Protein AF-A0A6C0LGU5-F1 (afdb_monomer_lite)

Radius of gyration: 15.5 Å; chains: 1; bounding box: 35×24×47 Å

pLDDT: mean 83.4, std 16.79, range [42.69, 96.88]

Foldseek 3Di:
DELVVVLVCQQPDEPPPPCQQDWDKDWYDLVNCVVQVQCSVVVVCVSAVAKDADDSFWIWGADNQKIWIWGWDDDPSIIMIIIHIGGHPPVVVVVVVVVVPD

Secondary structure (DSSP, 8-state):
--HHHHHHHHHH--TTSTTTT--EEEE--HHHHHHHGGGHHHHHHHH-SSEEEEETTEEEEEETTEEEEEEEEEETTEEEEEEEEEE-HHHHHHHHHHHTT-

Structure (mmCIF, N/CA/C/O backbone):
data_AF-A0A6C0LGU5-F1
#
_entry.id   AF-A0A6C0LGU5-F1
#
loop_
_atom_site.group_PDB
_atom_site.id
_atom_site.type_symbol
_atom_site.label_atom_id
_atom_site.label_alt_id
_atom_site.label_comp_id
_atom_site.label_asym_id
_atom_site.label_entity_id
_atom_site.label_seq_id
_atom_site.pdbx_PDB_ins_code
_atom_site.Cartn_x
_atom_site.Cartn_y
_atom_site.Cartn_z
_atom_site.occupancy
_atom_site.B_iso_or_equiv
_atom_site.auth_seq_id
_atom_site.auth_comp_id
_atom_site.auth_asym_id
_atom_site.auth_atom_id
_atom_site.pdbx_PDB_model_num
ATOM 1 N N . MET A 1 1 ? 11.464 3.592 0.758 1.00 91.06 1 MET A N 1
ATOM 2 C CA . MET A 1 1 ? 10.755 2.541 1.511 1.00 91.06 1 MET A CA 1
ATOM 3 C C . MET A 1 1 ? 10.370 1.438 0.553 1.00 91.06 1 MET A C 1
ATOM 5 O O . MET A 1 1 ? 9.749 1.726 -0.465 1.00 91.06 1 MET A O 1
ATOM 9 N N . SER A 1 2 ? 10.764 0.211 0.880 1.00 95.25 2 SER A N 1
ATOM 10 C CA . SER A 1 2 ? 10.279 -0.989 0.199 1.00 95.25 2 SER A CA 1
ATOM 11 C C . SER A 1 2 ? 8.809 -1.250 0.517 1.00 95.25 2 SER A C 1
ATOM 13 O O . SER A 1 2 ? 8.297 -0.767 1.536 1.00 95.25 2 SER A O 1
ATOM 15 N N . LEU A 1 3 ? 8.158 -2.075 -0.300 1.00 95.81 3 LEU A N 1
ATOM 16 C CA . LEU A 1 3 ? 6.830 -2.615 -0.014 1.00 95.81 3 LEU A CA 1
ATOM 17 C C . LEU A 1 3 ? 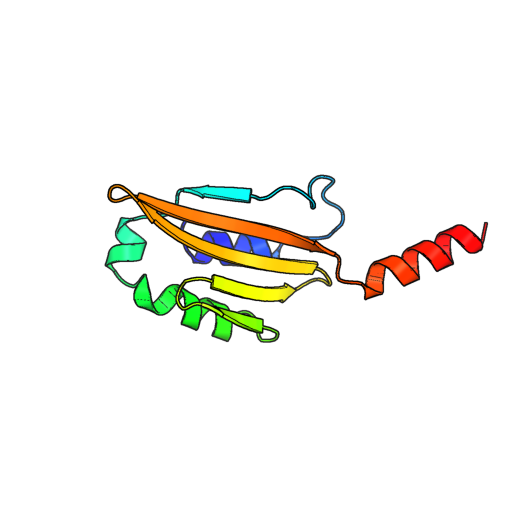6.772 -3.304 1.361 1.00 95.81 3 LEU A C 1
ATOM 19 O O . LEU A 1 3 ? 5.866 -3.029 2.147 1.00 95.81 3 LEU A O 1
ATOM 23 N N . ASP A 1 4 ? 7.772 -4.120 1.699 1.00 96.38 4 ASP A N 1
ATOM 24 C CA . ASP A 1 4 ? 7.849 -4.795 3.004 1.00 96.38 4 ASP A CA 1
ATOM 25 C C . ASP A 1 4 ? 7.881 -3.803 4.173 1.00 96.38 4 ASP A C 1
ATOM 27 O O . ASP A 1 4 ? 7.265 -4.022 5.219 1.00 96.38 4 ASP A O 1
ATOM 31 N N . SER A 1 5 ? 8.570 -2.672 3.995 1.00 95.12 5 SER A N 1
ATOM 32 C CA . SER A 1 5 ? 8.614 -1.619 5.013 1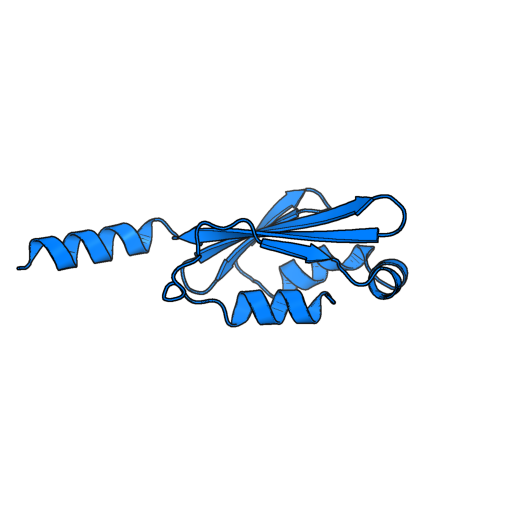.00 95.12 5 SER A CA 1
ATOM 33 C C . SER A 1 5 ? 7.241 -0.971 5.209 1.00 95.12 5 SER A C 1
ATOM 35 O O . SER A 1 5 ? 6.872 -0.669 6.343 1.00 95.12 5 SER A O 1
ATOM 37 N N . ILE A 1 6 ? 6.476 -0.786 4.127 1.00 94.50 6 ILE A N 1
ATOM 38 C CA . ILE A 1 6 ? 5.096 -0.283 4.179 1.00 94.50 6 ILE A CA 1
ATOM 39 C C . ILE A 1 6 ? 4.187 -1.289 4.896 1.00 94.50 6 ILE A C 1
ATOM 41 O O . ILE A 1 6 ? 3.474 -0.907 5.823 1.00 94.50 6 ILE A O 1
ATOM 45 N N . ILE A 1 7 ? 4.266 -2.576 4.546 1.00 95.12 7 ILE A N 1
ATOM 46 C CA . ILE A 1 7 ? 3.498 -3.650 5.199 1.00 95.12 7 ILE A CA 1
ATOM 47 C C . ILE A 1 7 ? 3.785 -3.697 6.704 1.00 95.12 7 ILE A C 1
ATOM 49 O O . ILE A 1 7 ? 2.862 -3.759 7.519 1.00 95.12 7 ILE A O 1
ATOM 53 N N . ASN A 1 8 ? 5.060 -3.635 7.089 1.00 93.75 8 ASN A N 1
ATOM 54 C CA . ASN A 1 8 ? 5.477 -3.641 8.488 1.00 93.75 8 ASN A CA 1
ATOM 55 C C . ASN A 1 8 ? 4.981 -2.394 9.240 1.00 93.75 8 ASN A C 1
ATOM 57 O O . ASN A 1 8 ? 4.492 -2.516 10.363 1.00 93.75 8 ASN A O 1
ATOM 61 N N . PHE A 1 9 ? 5.050 -1.212 8.613 1.00 91.06 9 PHE A N 1
ATOM 62 C CA . PHE A 1 9 ? 4.493 0.027 9.162 1.00 91.06 9 PHE A CA 1
ATOM 63 C C . PHE A 1 9 ? 2.993 -0.117 9.453 1.00 91.06 9 PHE A C 1
ATOM 65 O O . PHE A 1 9 ? 2.564 0.103 10.585 1.00 91.06 9 PHE A O 1
ATOM 72 N N . ILE A 1 10 ? 2.206 -0.577 8.477 1.00 90.06 10 ILE A N 1
ATOM 73 C CA . ILE A 1 10 ? 0.762 -0.818 8.630 1.00 90.06 10 ILE A CA 1
ATOM 74 C C . ILE A 1 10 ? 0.476 -1.813 9.760 1.00 90.06 10 ILE A C 1
ATOM 76 O O . ILE A 1 10 ? -0.395 -1.579 1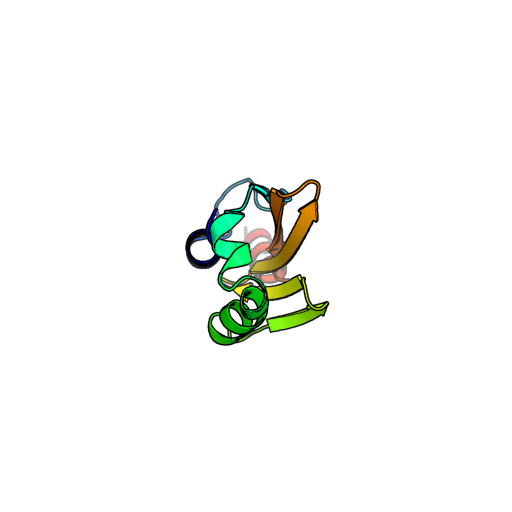0.598 1.00 90.06 10 ILE A O 1
ATOM 80 N N . SER A 1 11 ? 1.206 -2.930 9.781 1.00 91.19 11 SER A N 1
ATOM 81 C CA . SER A 1 11 ? 0.952 -4.044 10.702 1.00 91.19 11 SER A CA 1
ATOM 82 C C . SER A 1 11 ? 1.194 -3.657 12.160 1.00 91.19 11 SER A C 1
ATOM 84 O O . SER A 1 11 ? 0.492 -4.131 13.052 1.00 91.19 11 SER A O 1
ATOM 86 N N . LYS A 1 12 ? 2.175 -2.779 12.397 1.00 89.12 12 LYS A N 1
ATOM 87 C CA . LYS A 1 12 ? 2.564 -2.300 13.730 1.00 89.12 12 LYS A CA 1
ATOM 88 C C . LYS A 1 12 ? 1.854 -1.022 14.165 1.00 89.12 12 LYS A C 1
ATOM 90 O O . LYS A 1 12 ? 2.032 -0.603 15.305 1.00 89.12 12 LYS A O 1
ATOM 95 N N . THR A 1 13 ? 1.096 -0.379 13.280 1.00 87.25 13 THR A N 1
ATOM 96 C CA . THR A 1 13 ? 0.415 0.869 13.625 1.00 87.25 13 THR A CA 1
ATOM 97 C C . THR A 1 13 ? -0.797 0.590 14.515 1.00 87.25 13 THR A C 1
ATOM 99 O O . THR A 1 13 ? -1.662 -0.226 14.186 1.00 87.25 13 THR A O 1
ATOM 102 N N . GLU A 1 14 ? -0.871 1.307 15.635 1.00 82.00 14 GLU A N 1
ATOM 103 C CA . GLU A 1 14 ? -1.956 1.261 16.616 1.00 82.00 14 GLU A CA 1
ATOM 104 C C . GLU A 1 14 ? -2.488 2.668 16.901 1.00 82.00 14 GLU A C 1
ATOM 106 O O . GLU A 1 14 ? -1.779 3.652 16.717 1.00 82.00 14 GLU A O 1
ATOM 111 N N . TYR A 1 15 ? -3.730 2.772 17.393 1.00 66.25 15 TYR A N 1
ATOM 112 C CA . TYR A 1 15 ? -4.389 4.073 17.566 1.00 66.25 15 TYR A CA 1
ATOM 113 C C . TYR A 1 15 ? -3.724 5.004 18.616 1.00 66.25 15 TYR A C 1
ATOM 115 O O . TYR A 1 15 ? -4.010 6.192 18.723 1.00 66.25 15 TYR A O 1
ATOM 123 N N . THR A 1 16 ? -2.857 4.469 19.466 1.00 66.62 16 THR A N 1
ATOM 124 C CA . THR A 1 16 ? -2.266 5.208 20.591 1.00 66.62 16 THR A CA 1
ATOM 125 C C . THR A 1 16 ? -1.150 6.167 20.179 1.00 66.62 16 THR A C 1
ATOM 127 O O . THR A 1 16 ? -0.725 6.977 21.003 1.00 66.62 16 THR A O 1
ATOM 130 N N . THR A 1 17 ? -0.689 6.129 18.926 1.00 58.34 17 THR A N 1
ATOM 131 C CA . THR A 1 17 ? 0.250 7.123 18.404 1.00 58.34 17 THR A CA 1
ATOM 132 C C . THR A 1 17 ? -0.504 8.426 18.130 1.00 58.34 17 THR A C 1
ATOM 134 O O . THR A 1 17 ? -1.468 8.463 17.374 1.00 58.34 17 THR A O 1
ATOM 137 N N . ALA A 1 18 ? -0.095 9.520 18.774 1.00 50.97 18 ALA A N 1
ATOM 138 C CA . ALA A 1 18 ? -0.782 10.818 18.785 1.00 50.97 18 ALA A CA 1
ATOM 139 C C . ALA A 1 18 ? -0.893 11.541 17.413 1.00 50.97 18 ALA A C 1
ATOM 141 O O . ALA A 1 18 ? -1.206 12.726 17.366 1.00 50.97 18 ALA A O 1
ATOM 142 N N . GLU A 1 19 ? -0.655 10.853 16.294 1.00 50.94 19 GLU A N 1
ATOM 143 C CA . GLU A 1 19 ? -0.398 11.431 14.965 1.00 50.94 19 GLU A CA 1
ATOM 144 C C . GLU A 1 19 ? -1.267 10.812 13.851 1.00 50.94 19 GLU A C 1
ATOM 146 O O . GLU A 1 19 ? -0.948 10.881 12.667 1.00 50.94 19 GLU A O 1
ATOM 151 N N . LEU A 1 20 ? -2.392 10.188 14.199 1.00 57.09 20 LEU A N 1
ATOM 152 C CA . LEU A 1 20 ? -3.159 9.361 13.254 1.00 57.09 20 LEU A CA 1
ATOM 153 C C . LEU A 1 20 ? -4.075 10.117 12.296 1.00 57.09 20 LEU A C 1
ATOM 155 O O . LEU A 1 20 ? -4.756 9.479 11.505 1.00 57.09 20 LEU A O 1
ATOM 159 N N . SER A 1 21 ? -4.077 11.448 12.321 1.00 56.00 21 SER A N 1
ATOM 160 C CA . SER A 1 21 ? -4.697 12.267 11.272 1.00 56.00 21 SER A CA 1
ATOM 161 C C . SER A 1 21 ? -3.666 12.857 10.306 1.00 56.00 21 SER A C 1
ATOM 163 O O . SER A 1 21 ? -3.938 13.873 9.665 1.00 56.00 21 SER A O 1
ATOM 165 N N . VAL A 1 22 ? -2.459 12.289 10.241 1.00 62.56 22 VAL A N 1
ATOM 166 C CA . VAL A 1 22 ? -1.395 12.765 9.356 1.00 62.56 22 VAL A CA 1
ATOM 167 C C . VAL A 1 22 ? -1.327 11.864 8.129 1.00 62.56 22 VAL A C 1
ATOM 169 O O . VAL A 1 22 ? -1.134 10.652 8.218 1.00 62.56 22 VAL A O 1
ATOM 172 N N . CYS A 1 23 ? -1.488 12.478 6.960 1.00 73.88 23 CYS A N 1
ATOM 173 C CA . CYS A 1 23 ? -1.126 11.855 5.699 1.00 73.88 23 CYS A CA 1
ATOM 174 C C . CYS A 1 23 ? 0.388 11.628 5.697 1.00 73.88 23 CYS A C 1
ATOM 176 O O . CYS A 1 23 ? 1.162 12.586 5.654 1.00 73.88 23 CYS A O 1
ATOM 178 N N . ASN A 1 24 ? 0.812 10.369 5.762 1.00 82.56 24 ASN A N 1
ATOM 179 C CA . ASN A 1 24 ? 2.223 10.021 5.756 1.00 82.56 24 ASN A CA 1
ATOM 180 C C . ASN A 1 24 ? 2.704 9.870 4.312 1.00 82.56 24 ASN A C 1
ATOM 182 O O . ASN A 1 24 ? 2.112 9.131 3.523 1.00 82.56 24 ASN A O 1
ATOM 186 N N . TYR A 1 25 ? 3.787 10.567 3.977 1.00 89.25 25 TYR A N 1
ATOM 187 C CA . TYR A 1 25 ? 4.411 10.511 2.660 1.00 89.25 25 TYR A CA 1
ATOM 188 C C . TYR A 1 25 ? 5.800 9.900 2.777 1.00 89.25 25 TYR A C 1
ATOM 190 O O . TYR A 1 25 ? 6.660 10.422 3.486 1.00 89.25 25 TYR A O 1
ATOM 198 N N . PHE A 1 26 ? 6.031 8.810 2.049 1.00 92.00 26 PHE A N 1
ATOM 199 C CA . PHE A 1 26 ? 7.305 8.105 2.057 1.00 92.00 26 PHE A CA 1
ATOM 200 C C . PHE A 1 26 ? 7.863 7.996 0.645 1.00 92.00 26 PHE A C 1
ATOM 202 O O . PHE A 1 26 ? 7.203 7.482 -0.256 1.00 92.00 26 PHE A O 1
ATOM 209 N N . ARG A 1 27 ? 9.118 8.404 0.445 1.00 95.12 27 ARG A N 1
ATOM 210 C CA . ARG A 1 27 ? 9.838 8.074 -0.791 1.00 95.12 27 ARG A CA 1
ATOM 211 C C . ARG A 1 27 ? 10.065 6.563 -0.838 1.00 95.12 27 ARG A C 1
ATOM 213 O O . ARG A 1 27 ? 10.554 5.985 0.136 1.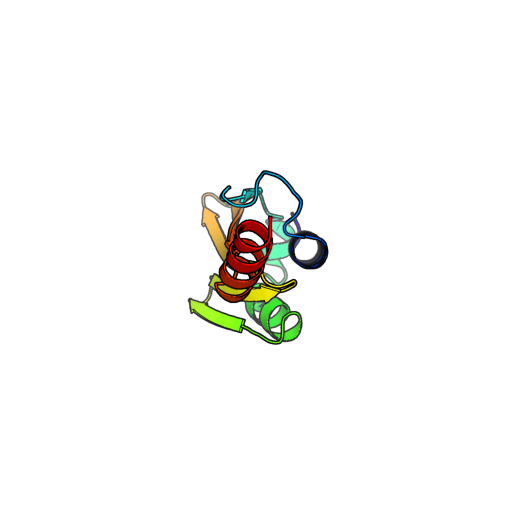00 95.12 27 ARG A O 1
ATOM 220 N N . GLY A 1 28 ? 9.667 5.918 -1.925 1.00 95.00 28 GLY A N 1
ATOM 221 C CA . GLY A 1 28 ? 9.795 4.482 -2.159 1.00 95.00 28 GLY A CA 1
ATOM 222 C C . GLY A 1 28 ? 11.190 4.078 -2.654 1.00 95.00 28 GLY A C 1
ATOM 223 O O . GLY A 1 28 ? 12.097 4.903 -2.706 1.00 95.00 28 GLY A O 1
ATOM 224 N N . ASP A 1 29 ? 11.378 2.794 -2.953 1.00 95.69 29 ASP A N 1
ATOM 225 C CA . ASP A 1 29 ? 12.564 2.289 -3.654 1.00 95.69 29 ASP A CA 1
ATOM 226 C C . ASP A 1 29 ? 12.233 2.113 -5.144 1.00 95.69 29 ASP A C 1
ATOM 228 O O . ASP A 1 29 ? 11.457 1.234 -5.520 1.00 95.69 29 ASP A O 1
ATOM 232 N N . ILE A 1 30 ? 12.801 2.969 -5.999 1.00 95.62 30 ILE A N 1
ATOM 233 C CA . ILE A 1 30 ? 12.526 2.927 -7.440 1.00 95.62 30 ILE A CA 1
ATOM 234 C C . ILE A 1 30 ? 13.073 1.658 -8.109 1.00 95.62 30 ILE A C 1
ATOM 236 O O . ILE A 1 30 ? 12.466 1.143 -9.048 1.00 95.62 30 ILE A O 1
ATOM 240 N N . TYR A 1 31 ? 14.187 1.105 -7.623 1.00 96.75 31 TYR A N 1
ATOM 241 C CA . TYR A 1 31 ? 14.755 -0.113 -8.198 1.00 96.75 31 TYR A CA 1
ATOM 242 C C . TYR A 1 31 ? 13.911 -1.338 -7.849 1.00 96.75 31 TYR A C 1
ATOM 244 O O . TYR A 1 31 ? 13.761 -2.234 -8.680 1.00 96.75 31 TYR A O 1
ATOM 252 N N . GLU A 1 32 ? 13.328 -1.370 -6.650 1.00 96.88 32 GLU A N 1
ATOM 253 C CA . GLU A 1 32 ? 12.325 -2.372 -6.285 1.00 96.88 32 GLU A CA 1
ATOM 254 C C . GLU A 1 32 ? 11.100 -2.285 -7.208 1.00 96.88 32 GLU A C 1
ATOM 256 O O . GLU A 1 32 ? 10.683 -3.297 -7.780 1.00 96.88 32 GLU A O 1
ATOM 261 N N . TYR A 1 33 ? 10.593 -1.067 -7.430 1.00 95.69 33 TYR A N 1
ATOM 262 C CA . TYR A 1 33 ? 9.454 -0.835 -8.313 1.00 95.69 33 TYR A CA 1
ATOM 263 C C . TYR A 1 33 ? 9.720 -1.336 -9.739 1.00 95.69 33 TYR A C 1
ATOM 265 O O . TYR A 1 33 ? 8.885 -2.029 -10.317 1.00 95.69 33 TYR A O 1
ATOM 273 N N . TYR A 1 34 ? 10.897 -1.069 -10.309 1.00 95.50 34 TYR A N 1
ATOM 274 C CA . TYR A 1 34 ? 11.219 -1.573 -11.647 1.00 95.50 34 TYR A CA 1
ATOM 275 C C . TYR A 1 34 ? 11.292 -3.100 -11.735 1.00 95.50 34 TYR A C 1
ATOM 277 O O . TYR A 1 34 ? 11.110 -3.651 -12.819 1.00 95.50 34 TYR A O 1
ATOM 285 N N . ARG A 1 35 ? 11.554 -3.799 -10.625 1.00 96.12 35 ARG A N 1
ATOM 286 C CA . ARG A 1 35 ? 11.639 -5.264 -10.614 1.00 96.12 35 ARG A CA 1
ATOM 287 C C . ARG A 1 35 ? 10.275 -5.939 -10.503 1.00 96.12 35 ARG A C 1
ATOM 289 O O . ARG A 1 35 ? 10.080 -6.952 -11.163 1.00 96.12 35 ARG A O 1
ATOM 296 N N . PHE A 1 36 ? 9.374 -5.426 -9.664 1.00 95.31 36 PHE A N 1
ATOM 297 C CA . PHE A 1 36 ? 8.072 -6.069 -9.408 1.00 95.31 36 PHE A CA 1
ATOM 298 C C . PHE A 1 36 ? 6.966 -5.103 -8.945 1.00 95.31 36 PHE A C 1
ATOM 300 O O . PHE A 1 36 ? 5.970 -5.510 -8.352 1.00 95.31 36 PHE A O 1
ATOM 307 N N . GLY A 1 37 ? 7.098 -3.809 -9.233 1.00 93.19 37 GLY A N 1
ATOM 308 C CA . GLY A 1 37 ? 6.150 -2.770 -8.827 1.00 93.19 37 GLY A CA 1
ATOM 309 C C . GLY A 1 37 ? 4.719 -2.979 -9.323 1.00 93.19 37 GLY A C 1
ATOM 310 O O . GLY A 1 37 ? 3.769 -2.581 -8.651 1.00 93.19 37 GLY A O 1
ATOM 311 N N . SER A 1 38 ? 4.543 -3.665 -10.457 1.00 93.00 38 SER A N 1
ATOM 312 C CA . SER A 1 38 ? 3.229 -4.068 -10.977 1.00 93.00 38 SER A CA 1
ATOM 313 C C . SER A 1 38 ? 2.483 -5.046 -10.060 1.00 93.00 38 SER A C 1
ATOM 315 O O . SER A 1 38 ? 1.263 -5.165 -10.152 1.00 93.00 38 SER A O 1
ATOM 317 N N . GLU A 1 39 ? 3.186 -5.732 -9.157 1.00 95.62 39 GLU A N 1
ATOM 318 C CA . GLU A 1 39 ? 2.612 -6.717 -8.238 1.00 95.62 39 GLU A CA 1
ATOM 319 C C . GLU A 1 39 ? 2.278 -6.134 -6.860 1.00 95.62 39 GLU A C 1
ATOM 321 O O . GLU A 1 39 ? 1.600 -6.791 -6.069 1.00 95.62 39 GLU A O 1
ATOM 326 N N . TYR A 1 40 ? 2.691 -4.895 -6.567 1.00 95.69 40 TYR A N 1
ATOM 327 C CA . TYR A 1 40 ? 2.538 -4.278 -5.247 1.00 95.69 40 TYR A CA 1
ATOM 328 C C . TYR A 1 40 ? 1.111 -4.363 -4.702 1.00 95.69 40 TYR A C 1
ATOM 330 O O . TYR A 1 40 ? 0.908 -4.796 -3.566 1.00 95.69 40 TYR A O 1
ATOM 338 N N . MET A 1 41 ? 0.107 -4.001 -5.507 1.00 94.38 41 MET A N 1
ATOM 339 C CA . MET A 1 41 ? -1.285 -4.069 -5.057 1.00 94.38 41 MET A CA 1
ATOM 340 C C . MET A 1 41 ? -1.737 -5.504 -4.803 1.00 94.38 41 MET A C 1
ATOM 342 O O . MET A 1 41 ? -2.435 -5.742 -3.825 1.00 94.38 41 MET A O 1
ATOM 346 N N . ASN A 1 42 ? -1.327 -6.475 -5.621 1.00 94.56 42 ASN A N 1
ATOM 347 C CA . ASN A 1 42 ? -1.695 -7.876 -5.400 1.00 94.56 42 ASN A CA 1
ATOM 348 C C . ASN A 1 42 ? -1.074 -8.424 -4.110 1.00 94.56 42 ASN A C 1
ATOM 350 O O . ASN A 1 42 ? -1.750 -9.115 -3.349 1.00 94.56 42 ASN A O 1
ATOM 354 N N . ILE A 1 43 ? 0.172 -8.056 -3.815 1.00 95.38 43 ILE A N 1
ATOM 355 C CA . ILE A 1 43 ? 0.837 -8.432 -2.564 1.00 95.38 43 ILE A CA 1
ATOM 356 C C . ILE A 1 43 ? 0.111 -7.815 -1.358 1.00 95.38 43 ILE A C 1
ATOM 358 O O . ILE A 1 43 ? -0.162 -8.526 -0.389 1.00 95.38 43 ILE A O 1
ATOM 362 N N . LEU A 1 44 ? -0.276 -6.534 -1.419 1.00 94.88 44 LEU A N 1
ATOM 363 C CA . LEU A 1 44 ? -1.051 -5.894 -0.345 1.00 94.88 44 LEU A CA 1
ATOM 364 C C . LEU A 1 44 ? -2.416 -6.564 -0.136 1.00 94.88 44 LEU A C 1
ATOM 366 O O . LEU A 1 44 ? -2.786 -6.828 1.005 1.00 94.88 44 LEU A O 1
ATOM 370 N N . LYS A 1 45 ? -3.136 -6.892 -1.216 1.00 92.94 45 LYS A N 1
ATOM 371 C CA . LYS A 1 45 ? -4.427 -7.605 -1.164 1.00 92.94 45 LYS A CA 1
ATOM 372 C C . LYS A 1 45 ? -4.308 -8.971 -0.493 1.00 92.94 45 LYS A C 1
ATOM 374 O O . LYS A 1 45 ? -5.154 -9.334 0.315 1.00 92.94 45 LYS A O 1
ATOM 379 N N . ASN A 1 46 ? -3.248 -9.711 -0.816 1.00 93.38 46 ASN A N 1
ATOM 380 C CA . ASN A 1 46 ? -2.990 -11.030 -0.240 1.00 93.38 46 ASN A CA 1
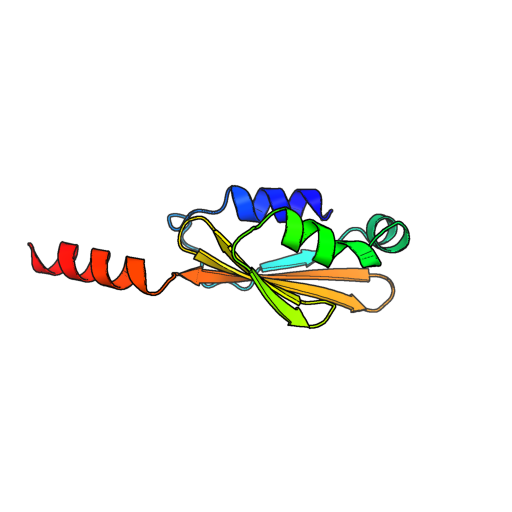ATOM 381 C C . ASN A 1 46 ? -2.527 -10.952 1.223 1.00 93.38 46 ASN A C 1
ATOM 383 O O . ASN A 1 46 ? -2.711 -11.903 1.976 1.00 93.38 46 ASN A O 1
ATOM 387 N N . THR A 1 47 ? -1.920 -9.832 1.618 1.00 94.38 47 THR A N 1
ATOM 388 C CA . THR A 1 47 ? -1.436 -9.604 2.986 1.00 94.38 47 THR A CA 1
ATOM 389 C C . THR A 1 47 ? -2.560 -9.137 3.914 1.00 94.38 47 THR A C 1
ATOM 391 O O . THR A 1 47 ? -2.644 -9.583 5.058 1.00 94.38 47 THR A O 1
ATOM 394 N N . PHE A 1 48 ? -3.446 -8.258 3.437 1.00 91.75 48 PHE A N 1
ATOM 395 C CA . PHE A 1 48 ? -4.516 -7.657 4.234 1.00 91.75 48 PHE A CA 1
ATOM 396 C C . PHE A 1 48 ? -5.887 -8.109 3.733 1.00 91.75 48 PHE A C 1
ATOM 398 O O . PHE A 1 48 ? -6.459 -7.483 2.853 1.00 91.75 48 PHE A O 1
ATOM 405 N N . ASN A 1 49 ? -6.449 -9.160 4.336 1.00 80.69 49 ASN A N 1
ATOM 406 C CA . ASN A 1 49 ? -7.682 -9.824 3.877 1.00 80.69 49 ASN A CA 1
ATOM 407 C C . ASN A 1 49 ? -8.955 -8.949 3.853 1.00 80.69 49 ASN A C 1
ATOM 409 O O . ASN A 1 49 ? -9.935 -9.327 3.216 1.00 80.69 49 ASN A O 1
ATOM 413 N N . ASN A 1 50 ? -8.981 -7.813 4.557 1.00 87.56 50 ASN A N 1
ATOM 414 C CA . ASN A 1 50 ? -10.137 -6.914 4.614 1.00 87.56 50 ASN A CA 1
ATOM 415 C C . ASN A 1 50 ? -9.835 -5.622 3.852 1.00 87.56 50 ASN A C 1
ATOM 417 O O . ASN A 1 50 ? -9.441 -4.621 4.458 1.00 87.56 50 ASN A O 1
ATOM 421 N N . TYR A 1 51 ? -9.972 -5.677 2.527 1.00 91.56 51 TYR A N 1
ATOM 422 C CA . TYR A 1 51 ? -9.604 -4.588 1.631 1.00 91.56 51 TYR A CA 1
ATOM 423 C C . TYR A 1 51 ? -10.688 -4.241 0.606 1.00 91.56 51 TYR A C 1
ATOM 425 O O . TYR A 1 51 ? -11.505 -5.073 0.216 1.00 91.56 51 TYR A O 1
ATOM 433 N N . THR A 1 52 ? -10.602 -3.015 0.097 1.00 91.31 52 THR A N 1
ATOM 434 C CA . THR A 1 52 ? -11.330 -2.513 -1.069 1.00 91.31 52 THR A CA 1
ATOM 435 C C . THR A 1 52 ? -10.326 -1.873 -2.021 1.00 91.31 52 THR A C 1
ATOM 437 O O . THR A 1 52 ? -9.572 -0.980 -1.636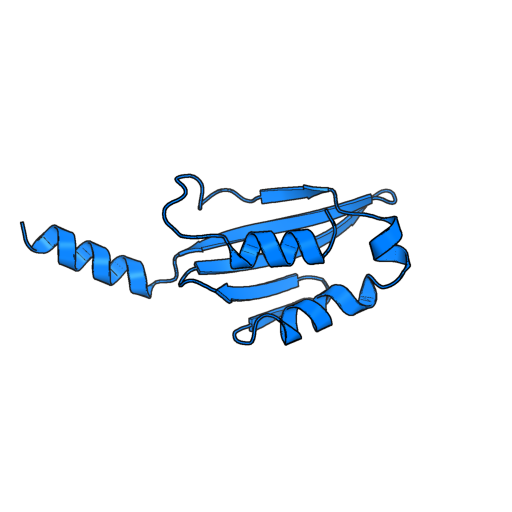 1.00 91.31 52 THR A O 1
ATOM 440 N N . THR A 1 53 ? -10.297 -2.324 -3.277 1.00 89.62 53 THR A N 1
ATOM 441 C CA . THR A 1 53 ? -9.471 -1.679 -4.315 1.00 89.62 53 THR A CA 1
ATOM 442 C C . THR A 1 53 ? -10.156 -0.396 -4.773 1.00 89.62 53 THR A C 1
ATOM 444 O O . THR A 1 53 ? -11.357 -0.418 -5.038 1.00 89.62 53 THR A O 1
ATOM 447 N N . VAL A 1 54 ? -9.405 0.702 -4.868 1.00 89.75 54 VAL A N 1
ATOM 448 C CA . VAL A 1 54 ? -9.927 1.994 -5.344 1.00 89.75 54 VAL A CA 1
ATOM 449 C C . VAL A 1 54 ? -9.487 2.238 -6.788 1.00 89.75 54 VAL A C 1
ATOM 451 O O . VAL A 1 54 ? -10.314 2.574 -7.631 1.00 89.75 54 VAL A O 1
ATOM 454 N N . THR A 1 55 ? -8.206 2.010 -7.079 1.00 92.12 55 THR A N 1
ATOM 455 C CA . THR A 1 55 ? -7.589 2.080 -8.416 1.00 92.12 55 THR A CA 1
ATOM 456 C C . THR A 1 55 ? -6.486 1.022 -8.534 1.00 92.12 55 THR A C 1
ATOM 458 O O . THR A 1 55 ? -6.194 0.314 -7.569 1.00 92.12 55 THR A O 1
ATOM 461 N N . ASP A 1 56 ? -5.835 0.922 -9.695 1.00 90.75 56 ASP A N 1
ATOM 462 C CA . ASP A 1 56 ? -4.704 0.001 -9.904 1.00 90.75 56 ASP A CA 1
ATOM 463 C C . ASP A 1 56 ? -3.469 0.338 -9.047 1.00 90.75 56 ASP A C 1
ATOM 465 O O . ASP A 1 56 ? -2.615 -0.518 -8.828 1.00 90.75 56 ASP A O 1
ATOM 469 N N . ASP A 1 57 ? -3.383 1.569 -8.538 1.00 94.69 57 ASP A N 1
ATOM 470 C CA . ASP A 1 57 ? -2.291 2.090 -7.710 1.00 94.69 57 ASP A CA 1
ATOM 471 C C . ASP A 1 57 ? -2.720 2.444 -6.274 1.00 94.69 57 ASP A C 1
ATOM 473 O O . ASP A 1 57 ? -1.907 2.960 -5.500 1.00 94.69 57 ASP A O 1
ATOM 477 N N . SER A 1 58 ? -3.981 2.185 -5.895 1.00 96.62 58 SER A N 1
ATOM 478 C CA . SER A 1 58 ? -4.467 2.480 -4.546 1.00 96.62 58 SER A CA 1
ATOM 479 C C . SER A 1 58 ? -5.476 1.480 -3.982 1.00 96.62 58 SER A C 1
ATOM 481 O O . SER A 1 58 ? -6.355 0.940 -4.662 1.00 96.62 58 SER A O 1
ATOM 483 N N . ILE A 1 59 ? -5.357 1.254 -2.677 1.00 95.88 59 ILE A N 1
ATOM 484 C CA . ILE A 1 59 ? -6.120 0.268 -1.920 1.00 95.88 59 ILE A CA 1
ATOM 485 C C . ILE A 1 59 ? -6.475 0.828 -0.548 1.00 95.88 59 ILE A C 1
ATOM 487 O O . ILE A 1 59 ? -5.702 1.559 0.071 1.00 95.88 59 ILE A O 1
ATOM 491 N N . ILE A 1 60 ? -7.652 0.455 -0.063 1.00 93.88 60 ILE A N 1
ATOM 492 C CA . ILE A 1 60 ? -8.061 0.674 1.315 1.00 93.88 60 ILE A CA 1
ATOM 493 C C . ILE A 1 60 ? -8.084 -0.672 2.026 1.00 93.88 60 ILE A C 1
ATOM 495 O O . ILE A 1 60 ? -8.600 -1.633 1.465 1.00 93.88 60 ILE A O 1
ATOM 499 N N . PHE A 1 61 ? -7.602 -0.748 3.260 1.00 91.38 61 PHE A N 1
ATOM 500 C CA . PHE A 1 61 ? -7.821 -1.914 4.117 1.00 91.38 61 PHE A CA 1
ATOM 501 C C . PHE A 1 61 ? -8.091 -1.520 5.567 1.00 91.38 61 PHE A C 1
ATOM 503 O O . PHE A 1 61 ? -7.763 -0.415 6.009 1.00 91.38 61 PHE A O 1
ATOM 510 N N . ILE A 1 62 ? -8.706 -2.446 6.303 1.00 87.75 62 ILE A N 1
ATOM 511 C CA . ILE A 1 62 ? -8.944 -2.328 7.741 1.00 87.75 62 ILE A CA 1
ATOM 512 C C . ILE A 1 62 ? -7.943 -3.214 8.480 1.00 87.75 62 ILE A C 1
ATOM 514 O O . ILE A 1 62 ? -7.948 -4.433 8.311 1.00 87.75 62 ILE A O 1
ATOM 518 N N . ASN A 1 63 ? -7.130 -2.611 9.346 1.00 87.62 63 ASN A N 1
ATOM 519 C CA . ASN A 1 63 ? -6.210 -3.323 10.232 1.00 87.62 63 ASN A CA 1
ATOM 520 C C . ASN A 1 63 ? -6.185 -2.657 11.617 1.00 87.62 63 ASN A C 1
ATOM 522 O O . ASN A 1 63 ? -6.244 -1.436 11.708 1.00 87.62 63 ASN A O 1
ATOM 526 N N . ASN A 1 64 ? -6.130 -3.424 12.711 1.00 83.62 64 ASN A N 1
ATOM 527 C CA . ASN A 1 64 ? -6.088 -2.891 14.089 1.00 83.62 64 ASN A CA 1
ATOM 528 C C . ASN A 1 64 ? -7.205 -1.871 14.442 1.00 83.62 64 ASN A C 1
ATOM 530 O O . ASN A 1 64 ? -7.020 -0.979 15.277 1.00 83.62 64 ASN A O 1
ATOM 534 N N . ASN A 1 65 ? -8.397 -2.023 13.846 1.00 82.31 65 ASN A N 1
ATOM 535 C CA . ASN A 1 65 ? -9.523 -1.071 13.923 1.00 82.31 65 ASN A CA 1
ATOM 536 C C . ASN A 1 65 ? -9.228 0.322 13.329 1.00 82.31 65 ASN A C 1
ATOM 538 O O . ASN A 1 65 ? -9.881 1.305 13.697 1.00 82.31 65 ASN A O 1
ATOM 542 N N . LEU A 1 66 ? -8.272 0.405 12.407 1.00 86.31 66 LEU A N 1
ATOM 543 C CA . LEU A 1 66 ? -7.930 1.592 11.635 1.00 86.31 66 LEU A CA 1
ATOM 544 C C . LEU A 1 66 ? -8.214 1.342 10.155 1.00 86.31 66 LEU A C 1
ATOM 546 O O . LEU A 1 66 ? -7.983 0.247 9.641 1.00 86.31 66 LEU A O 1
ATOM 550 N N . TRP A 1 67 ? -8.698 2.376 9.482 1.00 89.69 67 TRP A N 1
ATOM 551 C CA . TRP A 1 67 ? -8.704 2.466 8.034 1.00 89.69 67 TRP A CA 1
ATOM 552 C C . TRP A 1 67 ? -7.350 2.968 7.564 1.00 89.69 67 TRP A C 1
ATOM 554 O O . TRP A 1 67 ? -6.859 3.988 8.045 1.00 89.69 67 TRP A O 1
ATOM 564 N N . PHE A 1 68 ? -6.791 2.283 6.580 1.00 91.62 68 PHE A N 1
ATOM 565 C CA . PHE A 1 68 ? -5.618 2.737 5.858 1.00 91.62 68 PHE A CA 1
ATOM 566 C C . PHE A 1 68 ? -5.998 2.914 4.400 1.00 91.62 68 PHE A C 1
ATOM 568 O O . PHE A 1 68 ? -6.480 1.972 3.778 1.00 91.62 68 PHE A O 1
ATOM 575 N N . TYR A 1 69 ? -5.759 4.098 3.854 1.00 93.75 69 TYR A N 1
ATOM 576 C CA . TYR A 1 69 ? -5.738 4.322 2.417 1.00 93.75 69 TYR A CA 1
ATOM 577 C C . TYR A 1 69 ? -4.281 4.413 1.976 1.00 93.75 69 TYR A C 1
ATOM 579 O O . TYR A 1 69 ? -3.553 5.313 2.401 1.00 93.75 69 TYR A O 1
ATOM 587 N N . ILE A 1 70 ? -3.867 3.470 1.135 1.00 94.69 70 ILE A N 1
ATOM 588 C CA . ILE A 1 70 ? -2.529 3.409 0.559 1.00 94.69 70 ILE A CA 1
ATOM 589 C C . ILE A 1 70 ? -2.626 3.732 -0.916 1.00 94.69 70 ILE A C 1
ATOM 591 O O . ILE A 1 70 ? -3.438 3.153 -1.635 1.00 94.69 70 ILE A O 1
ATOM 595 N N . LYS A 1 71 ? -1.743 4.608 -1.369 1.00 96.00 71 LYS A N 1
ATOM 596 C CA . LYS A 1 71 ? -1.504 4.869 -2.780 1.00 96.00 71 LYS A CA 1
ATOM 597 C C . LYS A 1 71 ? -0.007 4.867 -3.034 1.00 96.00 71 LYS A C 1
ATOM 599 O O . LYS A 1 71 ? 0.755 5.298 -2.170 1.00 96.00 71 LYS A O 1
ATOM 604 N N . PHE A 1 72 ? 0.413 4.438 -4.215 1.00 95.00 72 PHE A N 1
ATOM 605 C CA . PHE A 1 72 ? 1.724 4.818 -4.728 1.00 95.00 72 PHE A CA 1
ATOM 606 C C . PHE A 1 72 ? 1.585 5.655 -5.997 1.00 95.00 72 PHE A C 1
ATOM 608 O O . PHE A 1 72 ? 0.564 5.634 -6.673 1.00 95.00 72 PHE A O 1
ATOM 615 N N . SER A 1 73 ? 2.610 6.438 -6.299 1.00 95.06 73 SER A N 1
ATOM 616 C CA . SER A 1 73 ? 2.698 7.222 -7.529 1.00 95.06 73 SER A CA 1
ATOM 617 C C . SER A 1 73 ? 4.138 7.273 -8.002 1.00 95.06 73 SER A C 1
ATOM 619 O O . SER A 1 73 ? 5.056 7.105 -7.197 1.00 95.06 73 SER A O 1
ATOM 621 N N . ILE A 1 74 ? 4.322 7.490 -9.300 1.00 94.00 74 ILE A N 1
ATOM 622 C CA . ILE A 1 74 ? 5.636 7.627 -9.919 1.00 94.00 74 ILE A CA 1
ATOM 623 C C . ILE A 1 74 ? 5.706 9.011 -10.532 1.00 94.00 74 ILE A C 1
ATOM 625 O O . ILE A 1 74 ? 4.829 9.388 -11.308 1.00 94.00 74 ILE A O 1
ATOM 629 N N . ASP A 1 75 ? 6.753 9.744 -10.192 1.00 93.56 75 ASP A N 1
ATOM 630 C CA . ASP A 1 75 ? 7.045 11.051 -10.757 1.00 93.56 75 ASP A CA 1
ATOM 631 C C . ASP A 1 75 ? 8.559 11.205 -10.897 1.00 93.56 75 ASP A C 1
ATOM 633 O O . ASP A 1 75 ? 9.299 10.833 -9.995 1.00 93.56 75 ASP A O 1
ATOM 637 N N . ASN A 1 76 ? 9.034 11.729 -12.028 1.00 92.44 76 ASN A N 1
ATOM 638 C CA . ASN A 1 76 ? 10.456 12.002 -12.277 1.00 92.44 76 ASN A CA 1
ATOM 639 C C . ASN A 1 76 ? 11.428 10.849 -11.925 1.00 92.44 76 ASN A C 1
ATOM 641 O O . ASN A 1 76 ? 12.482 11.083 -11.340 1.00 92.44 76 ASN A O 1
ATOM 645 N N . ASN A 1 77 ? 11.099 9.606 -12.305 1.00 92.12 77 ASN A N 1
ATOM 646 C CA . ASN A 1 77 ? 11.860 8.391 -11.951 1.00 92.12 77 ASN A CA 1
ATOM 647 C C . ASN A 1 77 ? 11.990 8.146 -10.437 1.00 92.12 77 ASN A C 1
ATOM 649 O O . ASN A 1 77 ? 12.912 7.471 -9.986 1.00 92.12 77 ASN A O 1
ATOM 653 N N . GLU A 1 78 ? 11.060 8.666 -9.652 1.00 95.19 78 GLU A N 1
ATOM 654 C CA . GLU A 1 78 ? 10.925 8.413 -8.228 1.00 95.19 78 GLU A CA 1
ATOM 655 C C . GLU A 1 78 ? 9.557 7.801 -7.959 1.00 95.19 78 GLU A C 1
ATOM 657 O O . GLU A 1 78 ? 8.589 8.064 -8.669 1.00 95.19 78 GLU A O 1
ATOM 662 N N . ILE A 1 79 ? 9.475 6.981 -6.918 1.00 95.31 79 ILE A N 1
ATOM 663 C CA . ILE A 1 79 ? 8.214 6.426 -6.433 1.00 95.31 79 ILE A CA 1
ATOM 664 C C . ILE A 1 79 ? 7.909 7.008 -5.058 1.00 95.31 79 ILE A C 1
ATOM 666 O O . ILE A 1 79 ? 8.798 7.163 -4.218 1.00 95.31 79 ILE A O 1
ATOM 670 N N . TYR A 1 80 ? 6.639 7.293 -4.810 1.00 96.00 80 TYR A N 1
ATOM 671 C CA . TYR A 1 80 ? 6.158 7.839 -3.551 1.00 96.00 80 TYR A CA 1
ATOM 672 C C . TYR A 1 80 ? 4.968 7.037 -3.057 1.00 96.00 80 TYR A C 1
ATOM 674 O O . TYR A 1 80 ? 4.015 6.822 -3.802 1.00 96.00 80 TYR A O 1
ATOM 682 N N . TRP A 1 81 ? 5.020 6.637 -1.793 1.00 95.19 81 TRP A N 1
ATOM 683 C CA . TRP A 1 81 ? 3.909 6.055 -1.059 1.00 95.19 81 TRP A CA 1
ATOM 684 C C . TRP A 1 81 ? 3.178 7.144 -0.284 1.00 95.19 81 TRP A C 1
ATOM 686 O O . TRP A 1 81 ? 3.793 7.941 0.427 1.00 95.19 81 TRP A O 1
ATOM 696 N N . THR A 1 82 ? 1.858 7.126 -0.372 1.00 94.81 82 THR A N 1
ATOM 697 C CA . THR A 1 82 ? 0.955 7.919 0.453 1.00 94.81 82 THR A CA 1
ATOM 698 C C . THR A 1 82 ? 0.167 6.968 1.337 1.00 94.81 82 THR A C 1
ATOM 700 O O . THR A 1 82 ? -0.488 6.058 0.831 1.00 94.81 82 THR A O 1
ATOM 703 N N . VAL A 1 83 ? 0.231 7.181 2.650 1.00 92.38 83 VAL A N 1
ATOM 704 C CA . VAL A 1 83 ? -0.472 6.380 3.652 1.00 92.38 83 VAL A CA 1
ATOM 705 C C . VAL A 1 83 ? -1.323 7.299 4.517 1.00 92.38 83 VAL A C 1
ATOM 707 O O . VAL A 1 83 ? -0.821 8.012 5.386 1.00 92.38 83 VAL A O 1
ATOM 710 N N . ASN A 1 84 ? -2.626 7.276 4.265 1.00 91.44 84 ASN A N 1
ATOM 711 C CA . ASN A 1 84 ? -3.626 7.951 5.080 1.00 91.44 84 ASN A CA 1
ATOM 712 C C . ASN A 1 84 ? -4.192 6.967 6.092 1.00 91.44 84 ASN A C 1
ATOM 714 O O . ASN A 1 84 ? -4.539 5.845 5.729 1.00 91.44 84 ASN A O 1
ATOM 718 N N . ILE A 1 85 ? -4.305 7.399 7.343 1.00 88.81 85 ILE A N 1
ATOM 719 C CA . ILE A 1 85 ? -4.774 6.568 8.449 1.00 88.81 85 ILE A CA 1
ATOM 720 C C . ILE A 1 85 ? -5.972 7.270 9.083 1.00 88.81 85 ILE A C 1
ATOM 722 O O . ILE A 1 85 ? -6.003 8.494 9.169 1.00 88.81 85 ILE A O 1
ATOM 726 N N . ALA A 1 86 ? -6.990 6.509 9.468 1.00 84.12 86 ALA A N 1
ATOM 727 C CA . ALA A 1 86 ? -8.161 7.023 10.167 1.00 84.12 86 ALA A CA 1
ATOM 728 C C . ALA A 1 86 ? -8.738 5.955 11.103 1.00 84.12 86 ALA A C 1
ATOM 730 O O . ALA A 1 86 ? -8.543 4.759 10.892 1.00 84.12 86 ALA A O 1
ATOM 731 N N . GLU A 1 87 ? -9.483 6.356 12.133 1.00 79.06 87 GLU A N 1
ATOM 732 C CA . GLU A 1 87 ? -10.236 5.384 12.933 1.00 79.06 87 GLU A CA 1
ATOM 733 C C . GLU A 1 87 ? -11.385 4.772 12.145 1.00 79.06 87 GLU A C 1
ATOM 735 O O . GLU A 1 87 ? -12.066 5.432 11.359 1.00 79.06 87 GLU A O 1
ATOM 740 N N . THR A 1 88 ? -11.668 3.505 12.434 1.00 72.06 88 THR A N 1
ATOM 741 C CA . THR A 1 88 ? -12.975 2.932 12.114 1.00 72.06 88 THR A CA 1
ATOM 742 C C . THR A 1 88 ? -14.040 3.501 13.062 1.00 72.06 88 THR A C 1
ATOM 744 O O . THR A 1 88 ? -13.798 3.678 14.257 1.00 72.06 88 THR A O 1
ATOM 747 N N . LEU A 1 89 ? -15.251 3.745 12.545 1.00 64.06 89 LEU A N 1
ATOM 748 C CA . LEU A 1 89 ? -16.392 4.295 13.301 1.00 64.06 89 LEU A CA 1
ATOM 749 C C . LEU A 1 89 ? -16.707 3.536 14.609 1.00 64.06 89 LEU A C 1
ATOM 751 O O . LEU A 1 89 ? -17.209 4.134 15.557 1.00 64.06 89 LEU A O 1
ATOM 755 N N . ASN A 1 90 ? -16.383 2.242 14.695 1.00 55.03 90 ASN A N 1
ATOM 756 C CA . ASN A 1 90 ? -16.724 1.400 15.846 1.00 55.03 90 ASN A CA 1
ATOM 757 C C . ASN A 1 90 ? -16.017 1.810 17.153 1.00 55.03 90 ASN A C 1
ATOM 759 O O . ASN A 1 90 ? -16.620 1.698 18.217 1.00 55.03 90 ASN A O 1
ATOM 763 N N . LYS A 1 91 ? -14.786 2.345 17.108 1.00 51.75 91 LYS A N 1
ATOM 764 C CA . LYS A 1 91 ? -14.067 2.788 18.323 1.00 51.75 91 LYS A CA 1
ATOM 765 C C . LYS A 1 91 ? -14.539 4.137 18.871 1.00 51.75 91 LYS A C 1
ATOM 767 O O . LYS A 1 91 ? -14.388 4.384 20.069 1.00 51.75 91 LYS A O 1
ATOM 772 N N . LEU A 1 92 ? -15.125 4.993 18.028 1.00 51.78 92 LEU A N 1
ATOM 773 C CA . LEU A 1 92 ? -15.696 6.268 18.474 1.00 51.78 92 LEU A CA 1
ATOM 774 C C . LEU A 1 92 ? -16.836 6.023 19.473 1.00 51.78 92 LEU A C 1
ATOM 776 O O . LEU A 1 92 ? -16.866 6.647 20.530 1.00 51.78 92 LEU A O 1
ATOM 780 N N . ASN A 1 93 ? -17.704 5.043 19.202 1.00 47.62 93 ASN A N 1
ATOM 781 C CA . ASN A 1 93 ? -18.820 4.693 20.087 1.00 47.62 93 ASN A CA 1
ATOM 782 C C . ASN A 1 93 ? -18.361 4.104 21.434 1.00 47.62 93 ASN A C 1
ATOM 784 O O . ASN A 1 93 ? -18.913 4.458 22.477 1.00 47.62 93 ASN A O 1
ATOM 788 N N . ASP A 1 94 ? -17.309 3.280 21.443 1.00 48.81 94 ASP A N 1
ATOM 789 C CA . ASP A 1 94 ? -16.743 2.722 22.681 1.00 48.81 94 ASP A CA 1
ATOM 790 C C . ASP A 1 94 ? -16.115 3.794 23.589 1.00 48.81 94 ASP A C 1
ATOM 792 O O . ASP A 1 94 ? -16.094 3.651 24.814 1.00 48.81 94 ASP A O 1
ATOM 796 N N . ARG A 1 95 ? -15.612 4.891 23.011 1.00 53.25 95 ARG A N 1
ATOM 797 C CA . ARG A 1 95 ? -15.065 6.024 23.769 1.00 53.25 95 ARG A CA 1
ATOM 798 C C . ARG A 1 95 ? -16.149 6.931 24.326 1.00 53.25 95 ARG A C 1
ATOM 800 O O . ARG A 1 95 ? -16.063 7.296 25.496 1.00 53.25 95 ARG A O 1
ATOM 807 N N . THR A 1 96 ? -17.184 7.234 23.546 1.00 46.53 96 THR A N 1
ATOM 808 C CA . THR A 1 96 ? -18.338 8.009 24.030 1.00 46.53 96 THR A CA 1
ATOM 809 C C . THR A 1 96 ? -19.000 7.311 25.223 1.00 46.53 96 THR A C 1
ATOM 811 O O . THR A 1 96 ? -19.306 7.953 26.225 1.00 46.53 96 THR A O 1
ATOM 814 N N . ASN A 1 97 ? -19.114 5.978 25.182 1.00 47.06 97 ASN A N 1
ATOM 815 C CA . ASN A 1 97 ? -19.662 5.189 26.290 1.00 47.06 97 ASN A CA 1
ATOM 816 C C . ASN A 1 97 ? -18.766 5.169 27.541 1.00 47.06 97 ASN A C 1
ATOM 818 O O . ASN A 1 97 ? -19.281 5.099 28.653 1.00 47.06 97 ASN A O 1
ATOM 822 N N . LYS A 1 98 ? -17.437 5.266 27.391 1.00 48.38 98 LYS A N 1
ATOM 823 C CA . LYS A 1 98 ? -16.513 5.392 28.533 1.00 48.38 98 LYS A CA 1
ATOM 824 C C . LYS A 1 98 ? -16.520 6.783 29.168 1.00 48.38 98 LYS A C 1
ATOM 826 O O . LYS A 1 98 ? -16.257 6.888 30.359 1.00 48.38 98 LYS A O 1
ATOM 831 N N . ILE A 1 99 ? -16.808 7.832 28.398 1.00 52.94 99 ILE A N 1
ATOM 832 C CA . ILE A 1 99 ? -16.894 9.211 28.905 1.00 52.94 99 ILE A CA 1
ATOM 833 C C . ILE A 1 99 ? -18.221 9.438 29.645 1.00 52.94 99 ILE A C 1
ATOM 835 O O . ILE A 1 99 ? -18.234 10.102 30.673 1.00 52.94 99 ILE A O 1
ATOM 839 N N . ASN A 1 100 ? -19.315 8.823 29.189 1.00 46.28 100 ASN A N 1
ATOM 840 C CA . ASN A 1 100 ? -20.643 8.959 29.803 1.00 46.28 100 ASN A CA 1
ATOM 841 C C . ASN A 1 100 ? -20.846 8.130 31.093 1.00 46.28 100 ASN A C 1
ATOM 843 O O . ASN A 1 100 ? -21.961 8.067 31.609 1.00 46.28 100 ASN A O 1
ATOM 847 N N . HIS A 1 101 ? -19.798 7.474 31.601 1.00 44.00 101 HIS A N 1
ATOM 848 C CA . HIS A 1 101 ? -19.829 6.658 32.822 1.00 44.00 101 HIS A CA 1
ATOM 849 C C . HIS A 1 101 ? -18.950 7.202 33.966 1.00 44.00 101 HIS A C 1
ATOM 851 O O . HIS A 1 101 ? -18.647 6.459 34.900 1.00 44.00 101 HIS A O 1
ATOM 857 N N . PHE A 1 102 ? -18.584 8.487 33.916 1.00 42.69 102 PHE A N 1
ATOM 858 C CA . PHE A 1 102 ? -17.983 9.223 35.035 1.00 42.69 102 PHE A CA 1
ATOM 859 C C . PHE A 1 102 ? -18.950 10.256 35.610 1.00 42.69 102 PHE A C 1
ATOM 861 O O . PHE A 1 102 ? -19.648 10.916 34.809 1.00 42.69 102 PHE A O 1
#

Organism: NCBI:txid1070528

Sequence (102 aa):
MSLDSIINFISKTEYTTAELSVCNYFRGDIYEYYRFGSEYMNILKNTFNNYTTVTDDSIIFINNNLWFYIKFSIDNNEIYWTVNIAETLNKLNDRTNKINHF